Protein AF-A0A9D4R959-F1 (afdb_monomer)

Secondary structure (DSSP, 8-state):
--TTS--HHHHHHHHTS-HHHHHHHHHHHHHHSS-------PPP-SS-HHHHTT-----

Mean predicted aligned error: 14.31 Å

Foldseek 3Di:
DPPPPDDLVNVCVVVVHDSVVSVVQVVVCVVPVDSPPPPPPDPDPPDDPVRVVVPPDPD

Organism: Dreissena pol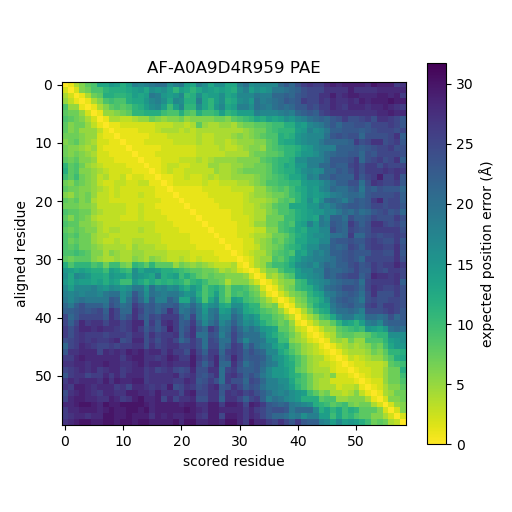ymorpha (NCBI:txid45954)

InterPro domains:
  IPR009057 Homedomain-like superfamily [SSF46689] (2-51)

Radius of gyration: 20.73 Å; Cα contacts (8 Å, |Δi|>4): 27; chains: 1; bounding box: 42×29×50 Å

Nearest PDB structures (foldseek):
  1mdm-assembly1_A  TM=7.388E-01  e=1.153E-01  Homo sapiens
  6pax-assembly1_A  TM=6.631E-01  e=1.237E-01  Homo sapiens
  4j2n-assembly1_B  TM=4.076E-01  e=1.172E+00  Pukovnikvirus pukovnik
  5x3t-assembly1_C  TM=4.897E-01  e=3.869E+00  Mycobacterium tuberculosis H37Rv

Sequence (59 aa):
MLEGGASQRHMARQLGVSQSIVARMWSRYQMHGDVITRYRGGHQRATTQAQDCFIKVQA

Structure (mmCIF, N/CA/C/O backbone):
data_AF-A0A9D4R959-F1
#
_entry.id   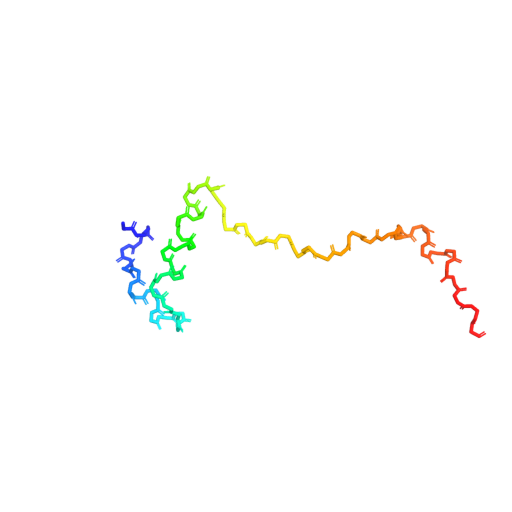AF-A0A9D4R959-F1
#
loop_
_atom_site.group_PDB
_atom_site.id
_atom_site.type_symbol
_atom_site.label_atom_id
_atom_site.label_alt_id
_atom_site.label_comp_id
_atom_site.label_asym_id
_atom_site.label_entity_id
_atom_site.label_seq_id
_atom_site.pdbx_PDB_ins_code
_atom_site.Cartn_x
_atom_site.Cartn_y
_atom_site.Cartn_z
_atom_site.occupancy
_atom_site.B_iso_or_equiv
_atom_site.auth_seq_id
_atom_site.auth_comp_id
_atom_site.auth_asym_id
_atom_site.auth_atom_id
_atom_site.pdbx_PDB_model_num
ATOM 1 N N . MET A 1 1 ? 11.226 5.763 -11.602 1.00 54.22 1 MET A N 1
ATOM 2 C CA . MET A 1 1 ? 11.688 4.358 -11.554 1.00 54.22 1 MET A CA 1
ATOM 3 C C . MET A 1 1 ? 11.406 3.870 -10.138 1.00 54.22 1 MET A C 1
ATOM 5 O O . MET A 1 1 ? 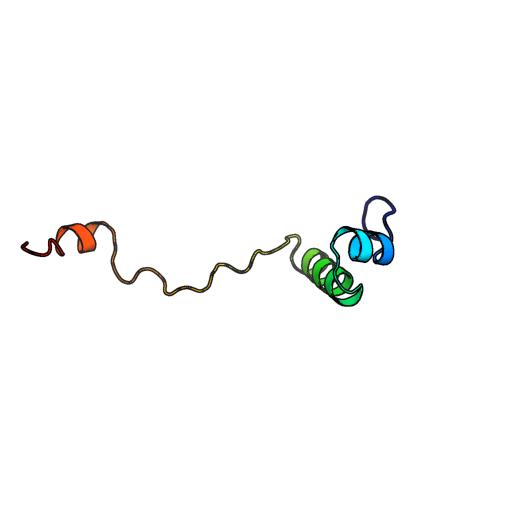11.744 4.617 -9.231 1.00 54.22 1 MET A O 1
ATOM 9 N N . LEU A 1 2 ? 10.699 2.750 -9.932 1.00 64.12 2 LEU A N 1
ATOM 10 C CA . LEU A 1 2 ? 10.563 2.182 -8.581 1.00 64.12 2 LEU A CA 1
ATOM 11 C C . LEU A 1 2 ? 11.916 1.579 -8.183 1.00 64.12 2 LEU A C 1
ATOM 13 O O . LEU A 1 2 ? 12.603 1.019 -9.042 1.00 64.12 2 LEU A O 1
ATOM 17 N N . GLU A 1 3 ? 12.314 1.743 -6.923 1.00 53.41 3 GLU A N 1
ATOM 18 C CA . GLU A 1 3 ? 13.600 1.256 -6.415 1.00 53.41 3 GLU A CA 1
ATOM 19 C C . GLU A 1 3 ? 13.744 -0.250 -6.683 1.00 53.41 3 GLU A C 1
ATOM 21 O O . GLU A 1 3 ? 12.890 -1.043 -6.295 1.00 53.41 3 GLU A O 1
ATOM 26 N N . GLY A 1 4 ? 14.783 -0.636 -7.432 1.00 63.47 4 GLY A N 1
ATOM 27 C CA . GLY A 1 4 ? 15.023 -2.025 -7.850 1.00 63.47 4 GLY A CA 1
ATOM 28 C C . GLY A 1 4 ? 14.846 -2.315 -9.347 1.00 63.47 4 GLY A C 1
ATOM 29 O O . GLY A 1 4 ? 14.945 -3.466 -9.756 1.00 63.47 4 GLY A O 1
ATOM 30 N N . GLY A 1 5 ? 14.586 -1.310 -10.194 1.00 59.44 5 GLY A N 1
ATOM 31 C CA . GLY A 1 5 ? 14.593 -1.482 -11.659 1.00 59.44 5 GLY A CA 1
ATOM 32 C C . GLY A 1 5 ? 13.357 -2.187 -12.238 1.00 59.44 5 GLY A C 1
ATOM 33 O O . GLY A 1 5 ? 13.230 -2.324 -13.455 1.00 59.44 5 GLY A O 1
ATOM 34 N N . ALA A 1 6 ? 12.396 -2.572 -11.396 1.00 68.62 6 ALA A N 1
ATOM 35 C CA . ALA A 1 6 ? 11.110 -3.087 -11.842 1.00 68.62 6 ALA A CA 1
ATOM 36 C C . ALA A 1 6 ? 10.233 -1.944 -12.388 1.00 68.62 6 ALA A C 1
ATOM 38 O O . ALA A 1 6 ? 9.863 -1.003 -11.683 1.00 68.62 6 ALA A O 1
ATOM 39 N N . SER A 1 7 ? 9.871 -2.024 -13.670 1.00 80.06 7 SER A N 1
ATOM 40 C CA . SER A 1 7 ? 8.887 -1.112 -14.266 1.00 80.06 7 SER A CA 1
ATOM 41 C C . SER A 1 7 ? 7.505 -1.329 -13.636 1.00 80.06 7 SER A C 1
ATOM 43 O O . SER A 1 7 ? 7.122 -2.467 -13.359 1.00 80.06 7 SER A O 1
ATOM 45 N N . GLN A 1 8 ? 6.707 -0.263 -13.475 1.00 78.81 8 GLN A N 1
ATOM 46 C CA . GLN A 1 8 ? 5.321 -0.347 -12.977 1.00 78.81 8 GLN A CA 1
ATOM 47 C C . GLN A 1 8 ? 4.491 -1.392 -13.739 1.00 78.81 8 GLN A C 1
ATOM 49 O O . GLN A 1 8 ? 3.644 -2.059 -13.154 1.00 78.81 8 GLN A O 1
ATOM 54 N N . ARG A 1 9 ? 4.774 -1.583 -15.034 1.00 83.25 9 ARG A N 1
ATOM 55 C CA . ARG A 1 9 ? 4.157 -2.612 -15.882 1.00 83.25 9 ARG A CA 1
ATOM 56 C C . ARG A 1 9 ? 4.487 -4.038 -15.439 1.00 83.25 9 ARG A C 1
ATOM 58 O O . ARG A 1 9 ? 3.617 -4.901 -15.483 1.00 83.25 9 ARG A O 1
ATOM 65 N N . HIS A 1 10 ? 5.723 -4.286 -15.015 1.00 84.75 10 HIS A N 1
ATOM 66 C CA . HIS A 1 10 ? 6.141 -5.590 -14.508 1.00 84.75 10 HIS A CA 1
ATOM 67 C C . HIS A 1 10 ? 5.438 -5.904 -13.182 1.00 84.75 10 HIS A C 1
ATOM 69 O O . HIS A 1 10 ? 4.855 -6.976 -13.042 1.00 84.75 10 HIS A O 1
ATOM 75 N N . MET A 1 11 ? 5.405 -4.929 -12.267 1.00 81.62 11 MET A N 1
ATOM 76 C CA . MET A 1 11 ? 4.700 -5.041 -10.985 1.00 81.62 11 MET A CA 1
ATOM 77 C C . MET A 1 11 ? 3.192 -5.240 -11.169 1.00 81.62 11 MET A C 1
ATOM 79 O O . MET A 1 11 ? 2.602 -6.109 -10.541 1.00 81.62 11 MET A O 1
ATOM 83 N N . ALA A 1 12 ? 2.573 -4.489 -12.082 1.00 88.44 12 ALA A N 1
ATOM 84 C CA . ALA A 1 12 ? 1.158 -4.631 -12.414 1.00 88.44 12 ALA A CA 1
ATOM 85 C C . ALA A 1 12 ? 0.826 -6.050 -12.897 1.00 88.44 12 ALA A C 1
ATOM 87 O O . ALA A 1 12 ? -0.151 -6.644 -12.449 1.00 88.44 12 ALA A O 1
ATOM 88 N N . ARG A 1 13 ? 1.677 -6.622 -13.759 1.00 88.31 13 ARG A N 1
ATOM 89 C CA . ARG A 1 13 ? 1.497 -7.984 -14.270 1.00 88.31 13 ARG A CA 1
ATOM 90 C C . ARG A 1 13 ? 1.718 -9.054 -13.199 1.00 88.31 13 ARG A C 1
ATOM 92 O O . ARG A 1 13 ? 0.966 -10.018 -13.186 1.00 88.31 13 ARG A O 1
ATOM 99 N N . GLN A 1 14 ? 2.702 -8.887 -12.312 1.00 86.50 14 GLN A N 1
ATOM 100 C CA . GLN A 1 14 ? 2.904 -9.810 -11.187 1.00 86.50 14 GLN A CA 1
ATOM 101 C C . GLN A 1 14 ? 1.730 -9.790 -10.202 1.00 86.50 14 GLN A C 1
ATOM 103 O O . GLN A 1 14 ? 1.315 -10.834 -9.715 1.00 86.50 14 GLN A O 1
ATOM 108 N N . LEU A 1 15 ? 1.191 -8.604 -9.923 1.00 85.50 15 LEU A N 1
ATOM 109 C CA . LEU A 1 15 ? 0.109 -8.416 -8.959 1.00 85.50 15 LEU A CA 1
ATOM 110 C C . LEU A 1 15 ? -1.286 -8.650 -9.564 1.00 85.50 15 LEU A C 1
ATOM 112 O O . LEU A 1 15 ? -2.269 -8.638 -8.830 1.00 85.50 15 LEU A O 1
ATOM 116 N N . GLY A 1 16 ? -1.398 -8.823 -10.886 1.00 90.44 16 GLY A N 1
ATOM 117 C CA . GLY A 1 16 ? -2.685 -8.967 -11.577 1.00 90.44 16 GLY A CA 1
ATOM 118 C C . GLY A 1 16 ? -3.567 -7.712 -11.511 1.00 90.44 16 GLY A C 1
ATOM 119 O O . GLY A 1 16 ? -4.786 -7.806 -11.631 1.00 90.44 16 GLY A O 1
ATOM 120 N N . VAL A 1 17 ? -2.972 -6.535 -11.303 1.00 88.50 17 VAL A N 1
ATOM 121 C CA . VAL A 1 17 ? -3.684 -5.251 -11.172 1.00 88.50 17 VAL A CA 1
ATOM 122 C C . VAL A 1 17 ? -3.331 -4.302 -12.312 1.00 88.50 17 VAL A C 1
ATOM 124 O O . VAL A 1 17 ? -2.373 -4.506 -13.055 1.00 88.50 17 VAL A O 1
ATOM 127 N N . SER A 1 18 ? -4.087 -3.213 -12.456 1.00 89.62 18 SER A N 1
ATOM 128 C CA . SER A 1 18 ? -3.759 -2.182 -13.440 1.00 89.62 18 SER A CA 1
ATOM 129 C C . SER A 1 18 ? -2.522 -1.371 -13.031 1.00 89.62 18 SER A C 1
ATOM 131 O O . SER A 1 18 ? -2.273 -1.117 -11.850 1.00 89.62 18 SER A O 1
ATOM 133 N N . GLN A 1 19 ? -1.761 -0.888 -14.020 1.00 88.12 19 GLN A N 1
ATOM 134 C CA . GLN A 1 19 ? -0.596 -0.017 -13.788 1.00 88.12 19 GLN A CA 1
ATOM 135 C C . GLN A 1 19 ? -0.956 1.241 -12.980 1.00 88.12 19 GLN A C 1
ATOM 137 O O . GLN A 1 19 ? -0.161 1.695 -12.162 1.00 88.12 19 GLN A O 1
ATOM 142 N N . SER A 1 20 ? -2.176 1.763 -13.135 1.00 87.12 20 SER A N 1
ATOM 143 C CA . SER A 1 20 ? -2.674 2.918 -12.380 1.00 87.12 20 SER A CA 1
ATOM 144 C C . SER A 1 20 ? -2.782 2.655 -10.872 1.00 87.12 20 SER A C 1
ATOM 146 O O . SER A 1 20 ? -2.576 3.574 -10.082 1.00 87.12 20 SER A O 1
ATOM 148 N N . ILE A 1 21 ? -3.081 1.416 -10.455 1.00 85.12 21 ILE A N 1
ATOM 149 C CA . ILE A 1 21 ? -3.101 1.021 -9.035 1.00 85.12 21 ILE A CA 1
ATOM 150 C C . ILE A 1 21 ? -1.677 1.074 -8.471 1.00 85.12 21 ILE A C 1
ATOM 152 O O . ILE A 1 21 ? -1.462 1.668 -7.416 1.00 85.12 21 ILE A O 1
ATOM 156 N N . VAL A 1 22 ? -0.705 0.521 -9.205 1.00 86.44 22 VAL A N 1
ATOM 157 C CA . VAL A 1 22 ? 0.717 0.520 -8.821 1.00 8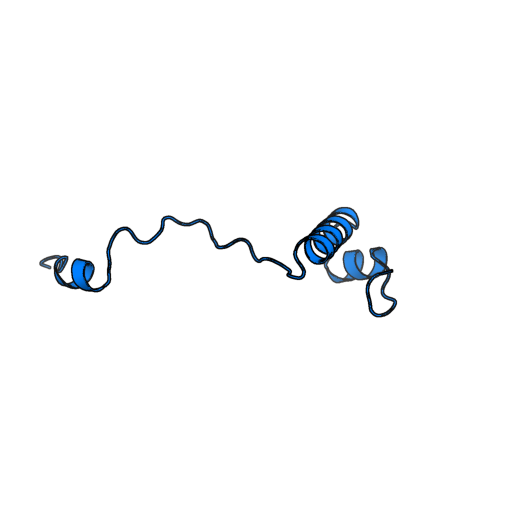6.44 22 VAL A CA 1
ATOM 158 C C . VAL A 1 22 ? 1.256 1.948 -8.727 1.00 86.44 22 VAL A C 1
ATOM 160 O O . VAL A 1 22 ? 1.881 2.301 -7.730 1.00 86.44 22 VAL A O 1
ATOM 163 N N . ALA A 1 23 ? 0.961 2.796 -9.717 1.00 85.62 23 ALA A N 1
ATOM 164 C CA . ALA A 1 23 ? 1.350 4.205 -9.705 1.00 85.62 23 ALA A CA 1
ATOM 165 C C . ALA A 1 23 ? 0.770 4.944 -8.489 1.00 85.62 23 ALA A C 1
ATOM 167 O O . ALA A 1 23 ? 1.487 5.658 -7.794 1.00 85.62 23 ALA A O 1
ATOM 168 N N . ARG A 1 24 ? -0.513 4.719 -8.181 1.00 86.19 24 ARG A N 1
ATOM 169 C CA . ARG A 1 24 ? -1.187 5.339 -7.034 1.00 86.19 24 ARG A CA 1
ATOM 170 C C . ARG A 1 24 ? -0.601 4.888 -5.696 1.00 86.19 24 ARG A C 1
ATOM 172 O O . ARG A 1 24 ? -0.453 5.713 -4.796 1.00 86.19 24 ARG A O 1
ATOM 179 N N . MET A 1 25 ? -0.286 3.601 -5.553 1.00 83.56 25 MET A N 1
ATOM 180 C CA . MET A 1 25 ? 0.380 3.075 -4.357 1.00 83.56 25 MET A CA 1
ATOM 181 C C . MET A 1 25 ? 1.774 3.680 -4.193 1.00 83.56 25 MET 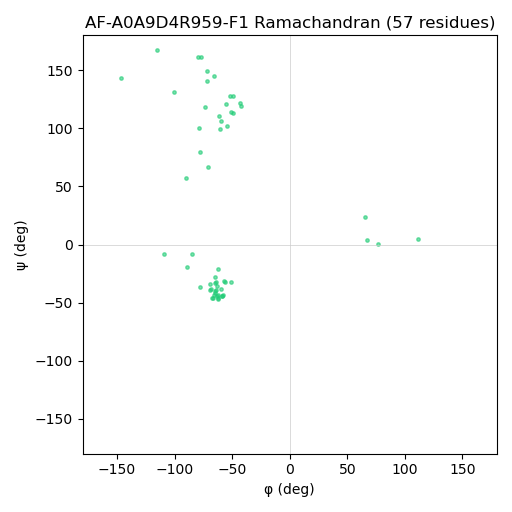A C 1
ATOM 183 O O . MET A 1 25 ? 2.108 4.137 -3.104 1.00 83.56 25 MET A O 1
ATOM 187 N N . TRP A 1 26 ? 2.537 3.766 -5.284 1.00 83.94 26 TRP A N 1
ATOM 188 C CA . TRP A 1 26 ? 3.864 4.373 -5.278 1.00 83.94 26 TRP A CA 1
ATOM 189 C C . TRP A 1 26 ? 3.827 5.856 -4.897 1.00 83.94 26 TRP A C 1
ATOM 191 O O . TRP A 1 26 ? 4.562 6.276 -4.010 1.00 83.94 26 TRP A O 1
ATOM 201 N N . SER A 1 27 ? 2.920 6.643 -5.481 1.00 85.00 27 SER A N 1
ATOM 202 C CA . SER A 1 27 ? 2.755 8.052 -5.104 1.00 85.00 27 SER A CA 1
ATOM 203 C C . SER A 1 27 ? 2.388 8.222 -3.628 1.00 85.00 27 SER A C 1
ATOM 205 O O . SER A 1 27 ? 2.890 9.135 -2.979 1.00 85.00 27 SER A O 1
ATOM 207 N N . ARG A 1 28 ? 1.549 7.338 -3.069 1.00 82.19 28 ARG A N 1
ATOM 208 C CA . ARG A 1 28 ? 1.215 7.378 -1.636 1.00 82.19 28 ARG A CA 1
ATOM 209 C C . ARG A 1 28 ? 2.429 7.068 -0.763 1.00 82.19 28 ARG A C 1
ATOM 211 O O . ARG A 1 28 ? 2.640 7.763 0.225 1.00 82.19 28 ARG A O 1
ATOM 218 N N . TYR A 1 29 ? 3.211 6.062 -1.145 1.00 81.94 29 TYR A N 1
ATOM 219 C CA . TYR A 1 29 ? 4.446 5.703 -0.456 1.00 81.94 29 TYR A CA 1
ATOM 220 C C . TYR A 1 29 ? 5.439 6.873 -0.440 1.00 81.94 29 TYR A C 1
ATOM 222 O O . TYR A 1 29 ? 5.963 7.211 0.612 1.00 81.94 29 TYR A O 1
ATOM 230 N N . GLN A 1 30 ? 5.617 7.571 -1.568 1.00 82.25 30 GLN A N 1
ATOM 231 C CA . GLN A 1 30 ? 6.484 8.755 -1.631 1.00 82.25 30 GLN A CA 1
ATOM 232 C C . GLN A 1 30 ? 5.978 9.926 -0.777 1.00 82.25 30 GLN A C 1
ATOM 234 O O . GLN A 1 30 ? 6.781 10.685 -0.248 1.00 82.25 30 GLN A O 1
ATOM 239 N N . MET A 1 31 ? 4.658 10.088 -0.648 1.00 81.44 31 MET A N 1
ATOM 240 C CA . MET A 1 31 ? 4.061 11.197 0.101 1.00 81.44 31 MET A CA 1
ATOM 241 C C . MET A 1 31 ? 4.109 10.994 1.620 1.00 81.44 31 MET A C 1
ATOM 243 O O . MET A 1 31 ? 4.273 11.961 2.357 1.00 81.44 31 MET A O 1
ATOM 247 N N . HIS A 1 32 ? 3.940 9.757 2.092 1.00 79.81 32 HIS A N 1
ATOM 248 C CA . HIS A 1 32 ? 3.846 9.454 3.523 1.00 79.81 32 HIS A CA 1
ATOM 249 C C . HIS A 1 32 ? 5.068 8.723 4.090 1.00 79.81 32 HIS A C 1
ATOM 251 O O . HIS A 1 32 ? 5.141 8.537 5.300 1.00 79.81 32 HIS A O 1
ATOM 257 N N . GLY A 1 33 ? 6.001 8.282 3.240 1.00 71.69 3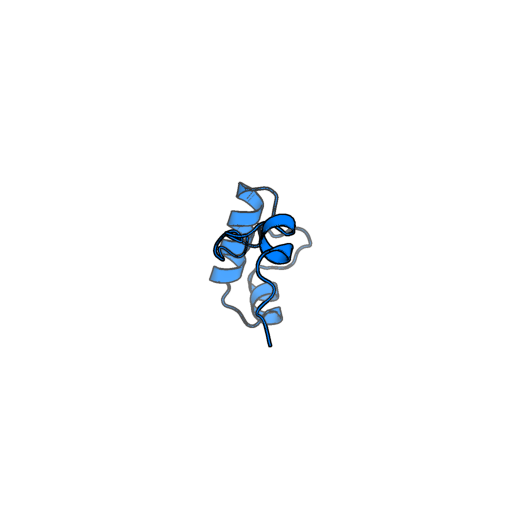3 GLY A N 1
ATOM 258 C CA . GLY A 1 33 ? 7.130 7.435 3.636 1.00 71.69 33 GLY A CA 1
ATOM 259 C C . GLY A 1 33 ? 6.723 6.027 4.079 1.00 71.69 33 GLY A C 1
ATOM 260 O O . GLY A 1 33 ? 7.575 5.257 4.503 1.00 71.69 33 GLY A O 1
ATOM 261 N N . ASP A 1 34 ? 5.433 5.691 3.989 1.00 67.06 34 ASP A N 1
ATOM 262 C CA . ASP A 1 34 ? 4.882 4.429 4.459 1.00 67.06 34 ASP A CA 1
ATOM 263 C C . ASP A 1 34 ? 3.721 3.979 3.567 1.00 67.06 34 ASP A C 1
ATOM 265 O O . ASP A 1 34 ? 2.909 4.784 3.083 1.00 67.06 34 ASP A O 1
ATOM 269 N N . VAL A 1 35 ? 3.622 2.666 3.352 1.00 63.00 35 VAL A N 1
ATOM 270 C CA . VAL A 1 35 ? 2.402 2.068 2.809 1.00 63.00 35 VAL A CA 1
ATOM 271 C C . VAL A 1 35 ? 1.426 2.001 3.967 1.00 63.00 35 VAL A C 1
ATOM 273 O O . VAL A 1 35 ? 1.241 0.942 4.560 1.00 63.00 35 VAL A O 1
ATOM 276 N N . ILE A 1 36 ? 0.789 3.136 4.269 1.00 63.88 36 ILE A N 1
ATOM 277 C CA . ILE A 1 36 ? -0.214 3.185 5.325 1.00 63.88 36 ILE A CA 1
ATOM 278 C C . ILE A 1 36 ? -1.324 2.221 4.909 1.00 63.88 36 ILE A C 1
ATOM 280 O O . ILE A 1 36 ? -2.184 2.536 4.069 1.00 63.88 36 ILE A O 1
ATOM 284 N N . THR A 1 37 ? -1.302 1.018 5.479 1.00 67.12 37 THR A N 1
ATOM 285 C CA . THR A 1 37 ? -2.463 0.148 5.513 1.00 67.12 37 THR A CA 1
ATOM 286 C C . THR A 1 37 ? -3.471 0.982 6.263 1.00 67.12 37 THR A C 1
ATOM 288 O O . THR A 1 37 ? -3.264 1.242 7.448 1.00 67.12 37 THR A O 1
ATOM 291 N N . ARG A 1 38 ? -4.477 1.527 5.562 1.00 68.12 38 ARG A N 1
ATOM 292 C CA . ARG A 1 38 ? -5.536 2.303 6.213 1.00 68.12 38 ARG A CA 1
ATOM 293 C C . ARG A 1 38 ? -5.884 1.541 7.480 1.00 68.12 38 ARG A C 1
ATOM 295 O O . ARG A 1 38 ? -6.247 0.367 7.362 1.00 68.12 38 ARG A O 1
ATOM 302 N N . TYR A 1 39 ? -5.718 2.166 8.650 1.00 61.41 39 TYR A N 1
ATOM 303 C CA . TYR A 1 39 ? -6.276 1.623 9.880 1.00 61.41 39 TYR A CA 1
ATOM 304 C C . TYR A 1 39 ? -7.675 1.167 9.501 1.00 61.41 39 TYR A C 1
ATOM 306 O O . TYR A 1 39 ? -8.412 1.950 8.890 1.00 61.41 39 TYR A O 1
ATOM 314 N N . ARG A 1 40 ? -7.986 -0.123 9.693 1.00 60.53 40 ARG A N 1
ATOM 315 C CA . ARG A 1 40 ? -9.347 -0.606 9.473 1.00 60.53 40 ARG A CA 1
ATOM 316 C C . ARG A 1 40 ? -10.205 0.301 10.339 1.00 60.53 40 ARG A C 1
ATOM 318 O O . ARG A 1 40 ? -10.205 0.151 11.555 1.00 60.53 40 ARG A O 1
ATOM 325 N N . GLY A 1 41 ? -10.858 1.274 9.714 1.00 57.06 41 GLY A N 1
ATOM 326 C CA . GLY A 1 41 ? -11.822 2.153 10.345 1.00 57.06 41 GLY A CA 1
ATOM 327 C C . GLY A 1 41 ? -13.058 1.323 10.628 1.00 57.06 41 GLY A C 1
ATOM 328 O O . GLY A 1 41 ? -14.071 1.469 9.959 1.00 57.06 41 GLY A O 1
ATOM 329 N N . GLY A 1 42 ? -12.926 0.362 11.537 1.00 68.56 42 GLY A N 1
ATOM 330 C CA . GLY A 1 42 ? -14.040 -0.115 12.324 1.00 68.56 42 GLY A CA 1
ATOM 331 C C . GLY A 1 42 ? -14.266 0.876 13.455 1.00 68.56 42 GLY A C 1
ATOM 332 O O . GLY A 1 42 ? -13.384 1.672 13.785 1.00 68.56 42 GLY A O 1
ATOM 333 N N . HIS A 1 43 ? -15.451 0.826 14.053 1.00 71.38 43 HIS A N 1
ATOM 334 C CA . HIS A 1 43 ? -15.706 1.562 15.281 1.00 71.38 43 HIS A CA 1
ATOM 335 C C . HIS A 1 43 ? -14.615 1.218 16.298 1.00 71.38 43 HIS A C 1
ATOM 337 O O . HIS A 1 43 ? -14.350 0.041 16.562 1.00 71.38 43 HIS A O 1
ATOM 343 N N . GLN A 1 44 ? -13.985 2.248 16.863 1.00 70.62 44 GLN A N 1
ATOM 344 C CA . GLN A 1 44 ? -13.210 2.091 18.084 1.00 70.62 44 GLN A 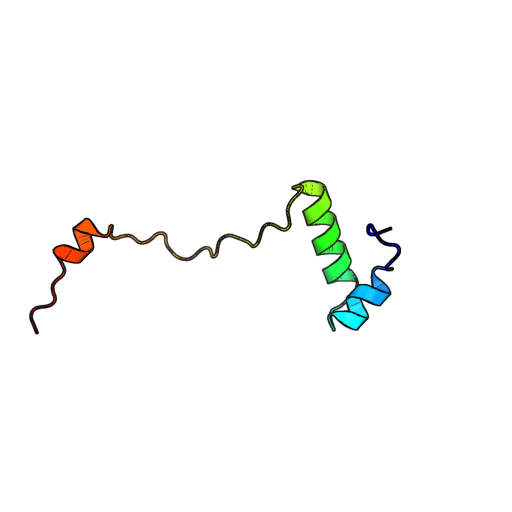CA 1
ATOM 345 C C . GLN A 1 44 ? -14.100 1.338 19.073 1.00 70.62 44 GLN A C 1
ATOM 347 O O . GLN A 1 44 ? -15.264 1.707 19.242 1.00 70.62 44 GLN A O 1
ATOM 352 N N . ARG A 1 45 ? -13.594 0.237 19.645 1.00 68.50 45 ARG A N 1
ATOM 353 C CA . ARG A 1 45 ? -14.355 -0.564 20.609 1.00 68.50 45 ARG A CA 1
ATOM 354 C C . ARG A 1 45 ? -14.928 0.385 21.661 1.00 68.50 45 ARG A C 1
ATOM 356 O O . ARG A 1 45 ? -14.168 1.023 22.383 1.00 68.50 45 ARG A O 1
ATOM 363 N N . ALA A 1 46 ? -16.256 0.504 21.679 1.00 75.62 46 ALA A N 1
ATOM 364 C CA . ALA A 1 46 ? -16.960 1.389 22.601 1.00 75.62 46 ALA A CA 1
ATOM 365 C C . ALA A 1 46 ? -16.761 0.935 24.052 1.00 75.62 46 ALA A C 1
ATOM 367 O O . ALA A 1 46 ? -16.778 1.756 24.962 1.00 75.62 46 ALA A O 1
ATOM 368 N N . THR A 1 47 ? -16.537 -0.369 24.244 1.00 79.12 47 THR A N 1
ATOM 369 C CA . THR A 1 47 ? -16.259 -0.979 25.535 1.00 79.12 47 THR A CA 1
ATO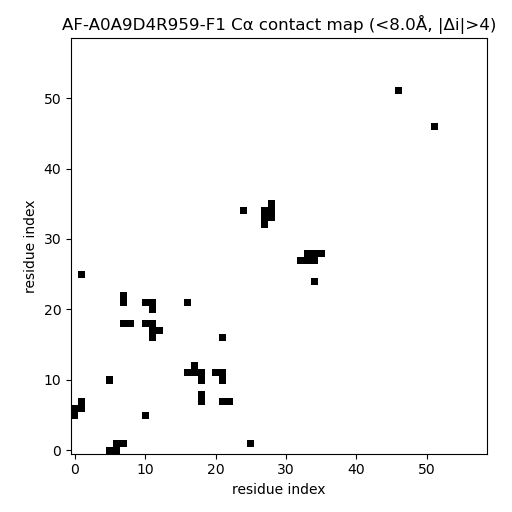M 370 C C . THR A 1 47 ? -14.766 -1.237 25.727 1.00 79.12 47 THR A C 1
ATOM 372 O O . THR A 1 47 ? -14.078 -1.800 24.869 1.00 79.12 47 THR A O 1
ATOM 375 N N . THR A 1 48 ? -14.244 -0.826 26.879 1.00 81.31 48 THR A N 1
ATOM 376 C CA . THR A 1 48 ? -12.924 -1.247 27.361 1.00 81.31 48 THR A CA 1
ATOM 377 C C . THR A 1 48 ? -12.998 -2.668 27.925 1.00 81.31 48 THR A C 1
ATOM 379 O O . THR A 1 48 ? -14.070 -3.146 28.292 1.00 81.31 48 THR A O 1
ATOM 382 N N . GLN A 1 49 ? -11.855 -3.350 28.050 1.00 75.31 49 GLN A N 1
ATOM 383 C CA . GLN A 1 49 ? -11.805 -4.704 28.622 1.00 75.31 49 GLN A CA 1
ATOM 384 C C . GLN A 1 49 ? -12.387 -4.766 30.048 1.00 75.31 49 GLN A C 1
ATOM 386 O O . GLN A 1 49 ? -12.999 -5.758 30.424 1.00 75.31 49 GLN A O 1
ATOM 391 N N . ALA A 1 50 ? -12.255 -3.683 30.823 1.00 76.50 50 ALA A N 1
ATOM 392 C CA . ALA A 1 50 ? -12.864 -3.569 32.144 1.00 76.50 50 ALA A CA 1
ATOM 393 C C . ALA A 1 50 ? -14.397 -3.471 32.081 1.00 76.50 50 ALA A C 1
ATOM 395 O O . ALA A 1 50 ? -15.072 -4.05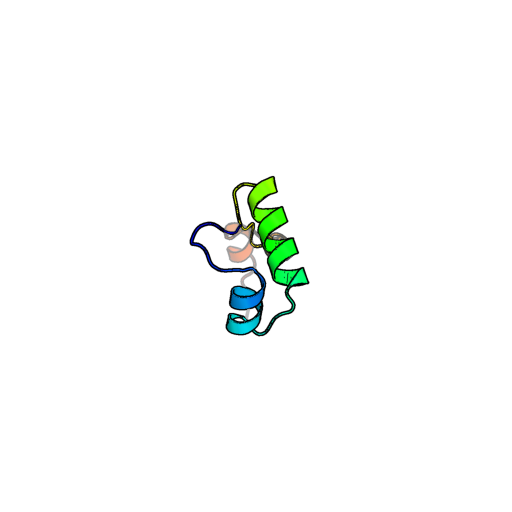7 32.918 1.00 76.50 50 ALA A O 1
ATOM 396 N N . GLN A 1 51 ? -14.950 -2.763 31.089 1.00 79.75 51 GLN A N 1
ATOM 397 C CA . GLN A 1 51 ? -16.400 -2.664 30.881 1.00 79.75 51 GLN A CA 1
ATOM 398 C C . GLN A 1 51 ? -16.997 -3.998 30.412 1.00 79.75 51 GLN A C 1
ATOM 400 O O . GLN A 1 51 ? -18.097 -4.350 30.824 1.00 79.75 51 GLN A O 1
ATOM 405 N N . ASP A 1 52 ? -16.248 -4.773 29.626 1.00 76.69 52 ASP A N 1
ATOM 406 C CA . ASP A 1 52 ? -16.649 -6.107 29.159 1.00 76.69 52 ASP A CA 1
ATOM 407 C C . ASP A 1 52 ? -16.823 -7.105 30.322 1.00 76.69 52 ASP A C 1
ATOM 409 O O . ASP A 1 52 ? -17.769 -7.887 30.339 1.00 76.69 52 ASP A O 1
ATOM 413 N N . CYS A 1 53 ? -15.996 -7.002 31.374 1.00 75.75 53 CYS A N 1
ATOM 414 C CA . CYS A 1 53 ? -16.129 -7.818 32.590 1.00 75.75 53 CYS A CA 1
ATOM 415 C C . CYS A 1 53 ? -17.449 -7.606 33.355 1.00 75.75 53 CYS A C 1
ATOM 417 O O . CYS A 1 53 ? -17.831 -8.481 34.137 1.00 75.75 53 CYS A O 1
ATOM 419 N N . PHE A 1 54 ? -18.134 -6.475 33.147 1.00 72.88 54 PHE A N 1
ATOM 420 C CA . PHE A 1 54 ? -19.455 -6.207 33.726 1.00 72.88 54 PHE A CA 1
ATOM 421 C C . PHE A 1 54 ? -20.602 -6.703 32.840 1.00 72.88 54 PHE A C 1
ATOM 423 O O . PHE A 1 54 ? -21.698 -6.938 33.342 1.00 72.88 54 PHE A O 1
ATOM 430 N N . ILE A 1 55 ? -20.351 -6.931 31.549 1.00 71.44 55 ILE A N 1
ATOM 431 C CA . ILE A 1 55 ? -21.309 -7.520 30.607 1.00 71.44 55 ILE A CA 1
ATOM 432 C C . ILE A 1 55 ? -21.115 -9.042 30.626 1.00 71.44 55 ILE A C 1
ATOM 434 O O . ILE A 1 55 ? -20.847 -9.688 29.617 1.00 71.44 55 ILE A O 1
ATOM 438 N N . LYS A 1 56 ? -21.245 -9.655 31.803 1.00 70.75 56 LYS A N 1
ATOM 439 C CA . LYS A 1 56 ? -21.512 -11.093 31.851 1.00 70.75 56 LYS A CA 1
ATOM 440 C C . LYS A 1 56 ? -22.995 -11.266 31.564 1.00 70.75 56 LYS A C 1
ATOM 442 O O . LYS A 1 56 ? -23.822 -11.042 32.443 1.00 70.75 56 LYS A O 1
ATOM 447 N N . VAL A 1 57 ? -23.319 -11.623 30.321 1.00 59.22 57 VAL A N 1
ATOM 448 C CA . VAL A 1 57 ? -24.631 -12.178 29.971 1.00 59.22 57 VAL A CA 1
ATOM 449 C C . VAL A 1 57 ? -24.892 -13.316 30.952 1.00 59.22 57 VAL A C 1
ATOM 451 O O . VAL A 1 57 ? -24.142 -14.291 30.986 1.00 59.22 57 VAL A O 1
ATOM 454 N N . GLN A 1 58 ? -25.900 -13.147 31.805 1.00 62.03 58 GLN A N 1
ATOM 455 C CA . GLN A 1 58 ? -26.442 -14.257 32.570 1.00 62.03 58 GLN A CA 1
ATOM 456 C C . GLN A 1 58 ? -26.985 -15.255 31.543 1.00 62.03 58 GLN A C 1
ATOM 458 O O . GLN A 1 58 ? -27.910 -14.922 30.803 1.00 62.03 58 GLN A O 1
ATOM 463 N N . ALA A 1 59 ? -26.319 -16.404 31.431 1.00 55.34 59 ALA A N 1
ATOM 464 C CA . ALA A 1 59 ? -26.812 -17.558 30.689 1.00 55.34 59 ALA A CA 1
ATOM 465 C C . ALA A 1 59 ? -27.941 -18.240 31.468 1.00 55.34 59 ALA A C 1
ATOM 467 O O . ALA A 1 59 ? -27.871 -18.221 32.721 1.00 55.34 59 ALA A O 1
#

Solvent-accessible surface area (backbone atoms only — not comparable to full-atom values): 3889 Å² total; per-residue (Å²): 132,52,95,84,79,54,50,56,63,56,54,13,62,75,70,75,48,57,45,68,57,47,51,52,52,51,54,45,25,73,73,67,77,40,82,74,70,71,72,79,85,59,81,74,74,88,62,50,78,73,55,50,72,71,64,66,78,84,126

pLDDT: mean 75.23, std 10.4, range [53.41, 90.44]